Protein AF-A0A178LTL4-F1 (afdb_monomer_lite)

Foldseek 3Di:
DADLLNLLLVLLVLQAVDQQDALQRSLVVCQVVQDPNQWDDDPPDIDGDDSVRSSVSLVVCCLLLQWHFDPVRPRTIHGHPLVVQLNPDLLSVLVSLLVSLQVSCVQQVHHVVLLVVQLVVDDPPDAQELVSSVVVVVVDPSHNDDSVVSLVSVVSCVVSVNDDPSHPYDDDD

Sequence (173 aa):
MADTYDRIRFAVGRLAEETSWNTTELAEAIQSEKPVEFRFRRGQTDQYMSIPSIRRILRLAVSLDLAEVDANQRNAIKVTDRGKRSLRNDTQCALQVRACVTTFLDDNGIKLDRVKAIVSELRFPKVPDAATIFEELSKDPRVKLNENSFRTMMYLLARAGGADRSIKVLYRI

Structure (mmCIF, N/CA/C/O backbone):
data_AF-A0A178LTL4-F1
#
_entry.id   AF-A0A178LTL4-F1
#
loop_
_atom_site.group_PDB
_atom_site.id
_atom_site.type_symbol
_atom_site.label_atom_id
_atom_site.label_alt_id
_atom_site.label_comp_id
_atom_site.label_asym_id
_atom_site.label_entity_id
_atom_site.label_seq_id
_atom_site.pdbx_PDB_ins_code
_atom_site.Cartn_x
_atom_site.Cartn_y
_atom_site.Cartn_z
_atom_site.occupancy
_atom_site.B_iso_or_equiv
_atom_site.auth_seq_id
_atom_site.auth_comp_id
_atom_site.auth_asym_id
_atom_site.auth_atom_id
_atom_site.pdbx_PDB_model_num
ATOM 1 N N . MET A 1 1 ? -12.028 -4.714 -13.824 1.00 66.88 1 MET A N 1
ATOM 2 C CA . MET A 1 1 ? -11.122 -3.548 -13.926 1.00 66.88 1 MET A CA 1
ATOM 3 C C . MET A 1 1 ? -10.126 -3.703 -12.800 1.00 66.88 1 MET A C 1
ATOM 5 O O . MET A 1 1 ? -10.574 -4.048 -11.714 1.00 66.88 1 MET A O 1
ATOM 9 N N . ALA A 1 2 ? -8.832 -3.553 -13.071 1.00 81.94 2 ALA A N 1
ATOM 10 C CA . ALA A 1 2 ? -7.815 -3.749 -12.046 1.00 81.94 2 ALA A CA 1
ATOM 11 C C . ALA A 1 2 ? -7.984 -2.739 -10.913 1.00 81.94 2 ALA A C 1
ATOM 13 O O . ALA A 1 2 ? -8.401 -1.593 -11.136 1.00 81.94 2 ALA A O 1
ATOM 14 N N . ASP A 1 3 ? -7.671 -3.175 -9.707 1.00 87.50 3 ASP A N 1
ATOM 15 C CA . ASP A 1 3 ? -7.787 -2.356 -8.520 1.00 87.50 3 ASP A CA 1
ATOM 16 C C . ASP A 1 3 ? -6.433 -1.916 -7.937 1.00 87.50 3 ASP A C 1
ATOM 18 O O . ASP A 1 3 ? -5.378 -2.101 -8.537 1.00 87.50 3 ASP A O 1
ATOM 22 N N . THR A 1 4 ? -6.450 -1.233 -6.788 1.00 87.06 4 THR A N 1
ATOM 23 C CA . THR A 1 4 ? -5.223 -0.785 -6.110 1.00 87.06 4 THR A CA 1
ATOM 24 C C . THR A 1 4 ? -4.324 -1.955 -5.710 1.00 87.06 4 THR A C 1
ATOM 26 O O . THR A 1 4 ? -3.108 -1.811 -5.773 1.00 87.06 4 THR A O 1
ATOM 29 N N . TYR A 1 5 ? -4.891 -3.102 -5.332 1.00 87.94 5 TYR A N 1
ATOM 30 C CA . TYR A 1 5 ? -4.126 -4.299 -4.989 1.00 87.94 5 TYR A CA 1
ATOM 31 C C . TYR A 1 5 ? -3.418 -4.860 -6.231 1.00 87.94 5 TYR A C 1
ATOM 33 O O . TYR A 1 5 ? -2.206 -5.075 -6.197 1.00 87.94 5 TYR A O 1
ATOM 41 N N . ASP A 1 6 ? -4.136 -4.980 -7.351 1.00 90.19 6 ASP A N 1
ATOM 42 C CA . ASP A 1 6 ? -3.571 -5.438 -8.628 1.00 90.19 6 ASP A CA 1
ATOM 43 C C . ASP A 1 6 ? -2.459 -4.499 -9.124 1.00 90.19 6 ASP A C 1
ATOM 45 O O . ASP A 1 6 ? -1.393 -4.941 -9.551 1.00 90.19 6 ASP A O 1
ATOM 49 N N . ARG A 1 7 ? -2.667 -3.181 -9.002 1.00 93.56 7 ARG A N 1
ATOM 50 C CA . ARG A 1 7 ? -1.678 -2.159 -9.386 1.00 93.56 7 ARG A CA 1
ATOM 51 C C . ARG A 1 7 ? -0.420 -2.199 -8.533 1.00 93.56 7 ARG A C 1
ATOM 53 O O . ARG A 1 7 ? 0.668 -2.027 -9.074 1.00 93.56 7 ARG A O 1
ATOM 60 N N . ILE A 1 8 ? -0.549 -2.407 -7.218 1.00 92.81 8 ILE A N 1
ATOM 61 C CA . ILE A 1 8 ? 0.610 -2.583 -6.330 1.00 92.81 8 ILE A CA 1
ATOM 62 C C . ILE A 1 8 ? 1.384 -3.823 -6.759 1.00 92.81 8 ILE A C 1
ATOM 64 O O . ILE A 1 8 ? 2.596 -3.745 -6.932 1.00 92.81 8 ILE A O 1
ATOM 68 N N . ARG A 1 9 ? 0.694 -4.948 -6.974 1.00 92.06 9 ARG A N 1
ATOM 69 C CA . ARG A 1 9 ? 1.331 -6.194 -7.402 1.00 92.06 9 ARG A CA 1
ATOM 70 C C . ARG A 1 9 ? 2.087 -6.019 -8.718 1.00 92.06 9 ARG A C 1
ATOM 72 O O . ARG A 1 9 ? 3.243 -6.422 -8.793 1.00 92.06 9 ARG A O 1
ATOM 79 N N . PHE A 1 10 ? 1.467 -5.389 -9.717 1.00 93.94 10 PHE A N 1
ATOM 80 C CA . PHE A 1 10 ? 2.121 -5.095 -10.992 1.00 93.94 10 PHE A CA 1
ATOM 81 C C . PHE A 1 10 ? 3.351 -4.205 -10.799 1.00 93.94 10 PHE A C 1
ATOM 83 O O . PHE A 1 10 ? 4.430 -4.532 -11.281 1.00 93.94 10 PHE A O 1
ATOM 90 N N . ALA A 1 11 ? 3.215 -3.103 -10.056 1.00 93.12 11 ALA A N 1
ATOM 91 C CA . ALA A 1 11 ? 4.308 -2.162 -9.842 1.00 93.12 11 ALA A CA 1
ATOM 92 C C . ALA A 1 11 ? 5.496 -2.800 -9.102 1.00 93.12 11 ALA A C 1
ATOM 94 O O . ALA A 1 11 ? 6.643 -2.567 -9.471 1.00 93.12 11 ALA A O 1
ATOM 95 N N . VAL A 1 12 ? 5.227 -3.634 -8.093 1.00 93.31 12 VAL A N 1
ATOM 96 C CA . VAL A 1 12 ? 6.253 -4.409 -7.377 1.00 93.31 12 VAL A CA 1
ATOM 97 C C . VAL A 1 12 ? 6.884 -5.464 -8.291 1.00 93.31 12 VAL A C 1
ATOM 99 O O . VAL A 1 12 ? 8.084 -5.695 -8.200 1.00 93.31 12 VAL A O 1
ATOM 102 N N . GLY A 1 13 ? 6.105 -6.074 -9.189 1.00 93.25 13 GLY A N 1
ATOM 103 C CA 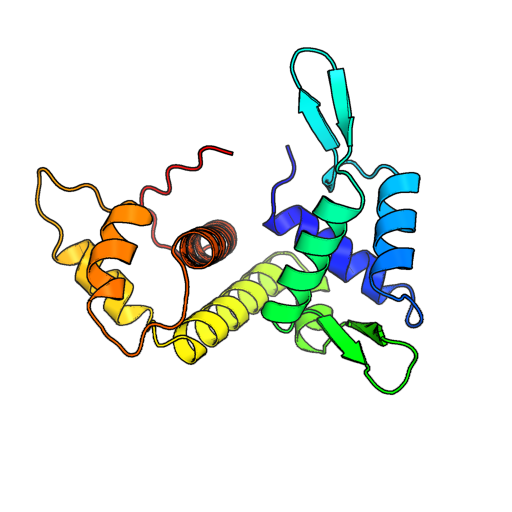. GLY A 1 13 ? 6.603 -7.003 -10.206 1.00 93.25 13 GLY A CA 1
ATOM 104 C C . GLY A 1 13 ? 7.579 -6.331 -11.166 1.00 93.25 13 GLY A C 1
ATOM 105 O O . GLY A 1 13 ? 8.713 -6.780 -11.288 1.00 93.25 13 GLY A O 1
ATOM 106 N N . ARG A 1 14 ? 7.185 -5.193 -11.750 1.00 91.56 14 ARG A N 1
ATOM 107 C CA . ARG A 1 14 ? 8.044 -4.407 -12.650 1.00 91.56 14 ARG A CA 1
ATOM 108 C C . ARG A 1 14 ? 9.325 -3.943 -11.955 1.00 91.56 14 ARG A C 1
ATOM 110 O O . ARG A 1 14 ? 10.404 -3.983 -12.531 1.00 91.56 14 ARG A O 1
ATOM 117 N N . LEU A 1 15 ? 9.214 -3.562 -10.684 1.00 91.06 15 LEU A N 1
ATOM 118 C CA . LEU A 1 15 ? 10.354 -3.193 -9.850 1.00 91.06 15 LEU A CA 1
ATOM 119 C C . LEU A 1 15 ? 11.300 -4.375 -9.554 1.00 91.06 15 LEU A C 1
ATOM 121 O O . LEU A 1 15 ? 12.469 -4.160 -9.260 1.00 91.06 15 LEU A O 1
ATOM 125 N N . ALA A 1 16 ? 10.818 -5.620 -9.586 1.00 90.00 16 ALA A N 1
ATOM 126 C CA . ALA A 1 16 ? 11.651 -6.801 -9.350 1.00 90.00 16 ALA A CA 1
ATOM 127 C C . ALA A 1 16 ? 12.486 -7.200 -10.574 1.00 90.00 16 ALA A C 1
ATOM 129 O O . ALA A 1 16 ? 13.489 -7.894 -10.415 1.00 90.00 16 ALA A O 1
ATOM 130 N N . GLU A 1 17 ? 12.066 -6.792 -11.772 1.00 87.31 17 GLU A N 1
ATOM 131 C CA . GLU A 1 17 ? 12.742 -7.110 -13.034 1.00 87.31 17 GLU A CA 1
ATOM 132 C C . GLU A 1 17 ? 14.023 -6.288 -13.227 1.00 87.31 17 GLU A C 1
ATOM 134 O O . GLU A 1 17 ? 14.976 -6.767 -13.838 1.00 87.31 17 GLU A O 1
ATOM 139 N N . GLU A 1 18 ? 14.077 -5.079 -12.665 1.00 76.75 18 GLU A N 1
ATOM 140 C CA . GLU A 1 18 ? 15.186 -4.138 -12.827 1.00 76.75 18 GLU A CA 1
ATOM 141 C C . GLU A 1 18 ? 15.470 -3.394 -11.514 1.00 76.75 18 GLU A C 1
ATOM 143 O O . GLU A 1 18 ? 14.568 -2.881 -10.855 1.00 76.75 18 GLU A O 1
ATOM 148 N N . THR A 1 19 ? 16.742 -3.313 -11.121 1.00 68.25 19 THR A N 1
ATOM 149 C CA . THR A 1 19 ? 17.156 -2.846 -9.785 1.00 68.25 19 THR A CA 1
ATOM 150 C C . THR A 1 19 ? 17.502 -1.360 -9.695 1.00 68.25 19 THR A C 1
ATOM 152 O O . THR A 1 19 ? 17.779 -0.880 -8.598 1.00 68.25 19 THR A O 1
ATOM 155 N N . SER A 1 20 ? 17.513 -0.626 -10.811 1.00 75.88 20 SER A N 1
ATOM 156 C CA . SER A 1 20 ? 18.056 0.741 -10.876 1.00 75.88 20 SER A CA 1
ATOM 157 C C . SER A 1 20 ? 17.018 1.843 -11.073 1.00 75.88 20 SER A C 1
ATOM 159 O O . SER A 1 20 ? 17.391 2.982 -11.343 1.00 75.88 20 SER A O 1
ATOM 161 N N . TRP A 1 21 ? 15.730 1.536 -10.955 1.00 85.19 21 TRP A N 1
ATOM 162 C CA . TRP A 1 21 ? 14.684 2.539 -11.118 1.00 85.19 21 TRP A CA 1
ATOM 163 C C . TRP A 1 21 ? 14.713 3.572 -9.999 1.00 85.19 21 TRP A C 1
ATOM 165 O O . TRP A 1 21 ? 14.762 3.200 -8.831 1.00 85.19 21 TRP A O 1
ATOM 175 N N . ASN A 1 22 ? 14.523 4.854 -10.311 1.00 88.94 22 ASN A N 1
ATOM 176 C CA . ASN A 1 22 ? 13.921 5.773 -9.342 1.00 88.94 22 ASN A CA 1
ATOM 177 C C . ASN A 1 22 ? 12.385 5.818 -9.494 1.00 88.94 22 ASN A C 1
ATOM 179 O O . ASN A 1 22 ? 11.808 5.353 -10.478 1.00 88.94 22 ASN A O 1
ATOM 183 N N . THR A 1 23 ? 11.683 6.384 -8.505 1.00 88.12 23 THR A N 1
ATOM 184 C CA . THR A 1 23 ? 10.203 6.399 -8.495 1.00 88.12 23 THR A CA 1
ATOM 185 C C . THR A 1 23 ? 9.587 7.151 -9.683 1.00 88.12 23 THR A C 1
ATOM 187 O O . THR A 1 23 ? 8.451 6.867 -10.061 1.00 88.12 23 THR A O 1
ATOM 190 N N . THR A 1 24 ? 10.275 8.156 -10.225 1.00 90.50 24 THR A N 1
ATOM 191 C CA . THR A 1 24 ? 9.780 8.941 -11.364 1.00 90.50 24 THR A CA 1
ATOM 192 C C . THR A 1 24 ? 9.959 8.160 -12.659 1.00 90.50 24 THR A C 1
ATOM 194 O O . THR A 1 24 ? 8.980 7.980 -13.375 1.00 90.50 24 THR A O 1
ATOM 197 N N . GLU A 1 25 ? 11.156 7.622 -12.893 1.00 91.50 25 GLU A N 1
ATOM 198 C CA . GLU A 1 25 ? 11.480 6.814 -14.074 1.00 91.50 25 GLU A CA 1
ATOM 199 C C . GLU A 1 25 ? 10.565 5.590 -14.182 1.00 91.50 25 GLU A C 1
ATOM 201 O O . GLU A 1 25 ? 9.969 5.359 -15.229 1.00 91.50 25 GLU A O 1
ATOM 206 N N . LEU A 1 26 ? 10.353 4.857 -13.081 1.00 92.19 26 LEU A N 1
ATOM 207 C CA . LEU A 1 26 ? 9.444 3.708 -13.090 1.00 92.19 26 LEU A CA 1
ATOM 208 C C . LEU A 1 26 ? 8.000 4.123 -13.390 1.00 92.19 26 LEU A C 1
ATOM 210 O O . LEU A 1 26 ? 7.273 3.421 -14.088 1.00 92.19 26 LEU A O 1
ATOM 214 N N . ALA A 1 27 ? 7.558 5.269 -12.868 1.00 94.00 27 ALA A N 1
ATOM 215 C CA . ALA A 1 27 ? 6.210 5.752 -13.137 1.00 94.00 27 ALA A CA 1
ATOM 216 C C . ALA A 1 27 ? 6.026 6.182 -14.601 1.00 94.00 27 ALA A C 1
ATOM 218 O O . ALA A 1 27 ? 4.957 5.949 -15.165 1.00 94.00 27 ALA A O 1
ATOM 219 N N . GLU A 1 28 ? 7.048 6.783 -15.211 1.00 94.56 28 GLU A N 1
ATOM 220 C CA . GLU A 1 28 ? 7.083 7.133 -16.635 1.00 94.56 28 GLU A CA 1
ATOM 221 C C . GLU A 1 28 ? 7.110 5.889 -17.528 1.00 94.56 28 GLU A C 1
ATOM 223 O O . GLU A 1 28 ? 6.354 5.822 -18.502 1.00 94.56 28 GLU A O 1
ATOM 228 N N . ALA A 1 29 ? 7.902 4.877 -17.162 1.00 93.69 29 ALA A N 1
ATOM 229 C CA . ALA A 1 29 ? 7.959 3.596 -17.860 1.00 93.69 29 ALA A CA 1
ATOM 230 C C . ALA A 1 29 ? 6.594 2.891 -17.845 1.00 93.69 29 ALA A C 1
ATOM 232 O O . ALA A 1 29 ? 6.031 2.614 -18.905 1.00 93.69 29 ALA A O 1
ATOM 233 N N . ILE A 1 30 ? 5.989 2.723 -16.661 1.00 94.25 30 ILE A N 1
ATOM 234 C CA . ILE A 1 30 ? 4.645 2.137 -16.513 1.00 94.25 30 ILE A CA 1
ATOM 235 C C . ILE A 1 30 ? 3.612 2.933 -17.322 1.00 94.25 30 ILE A C 1
ATOM 237 O O . ILE A 1 30 ? 2.751 2.349 -17.980 1.00 94.25 30 ILE A O 1
ATOM 241 N N . GLN A 1 31 ? 3.666 4.269 -17.294 1.00 94.75 31 GLN A N 1
ATOM 242 C CA . GLN A 1 31 ? 2.714 5.080 -18.053 1.00 94.75 31 GLN A CA 1
ATOM 243 C C . GLN A 1 31 ? 2.872 4.890 -19.568 1.00 94.75 31 GLN A C 1
ATOM 245 O O . GLN A 1 31 ? 1.869 4.848 -20.284 1.00 94.75 31 GLN A O 1
ATOM 250 N N . SER A 1 32 ? 4.111 4.785 -20.048 1.00 94.06 32 SER A N 1
ATOM 251 C CA . SER A 1 32 ? 4.434 4.635 -21.469 1.00 94.06 32 SER A CA 1
ATOM 252 C C . SER A 1 32 ? 4.019 3.265 -22.006 1.00 94.06 32 SER A C 1
ATOM 254 O O . SER A 1 32 ? 3.454 3.182 -23.095 1.00 94.06 32 SER A O 1
ATOM 256 N N . GLU A 1 33 ? 4.215 2.210 -21.211 1.00 93.81 33 GLU A N 1
ATOM 257 C CA . GLU A 1 33 ? 3.812 0.833 -21.532 1.00 93.81 33 GLU A CA 1
ATOM 258 C C . GLU A 1 33 ? 2.290 0.646 -21.571 1.00 93.81 33 GLU A C 1
ATOM 260 O O . GLU A 1 33 ? 1.792 -0.251 -22.251 1.00 93.81 33 GLU A O 1
ATOM 265 N N . LYS A 1 34 ? 1.535 1.503 -20.869 1.00 92.56 34 LYS A N 1
ATOM 266 C CA . LYS A 1 34 ? 0.064 1.454 -20.805 1.00 92.56 34 LYS A CA 1
ATOM 267 C C . LYS A 1 34 ? -0.487 0.057 -20.439 1.00 92.56 34 LYS A C 1
ATOM 269 O O . LYS A 1 34 ? -1.376 -0.457 -21.131 1.00 92.56 34 LYS A O 1
ATOM 274 N N . PRO A 1 35 ? -0.029 -0.552 -19.330 1.00 93.81 35 PRO A N 1
ATOM 275 C CA . PRO A 1 35 ? -0.514 -1.853 -18.886 1.00 93.81 35 PRO A CA 1
ATOM 276 C C . PRO A 1 35 ? -1.991 -1.801 -18.476 1.00 93.81 35 PRO A C 1
ATOM 278 O O . PRO A 1 35 ? -2.518 -0.764 -18.047 1.00 93.81 35 PRO A O 1
ATOM 281 N N . VAL A 1 36 ? -2.681 -2.938 -18.598 1.00 93.25 36 VAL A N 1
ATOM 282 C CA . VAL A 1 36 ? -4.130 -3.041 -18.355 1.00 93.25 36 VAL A CA 1
ATOM 283 C C . VAL A 1 36 ? -4.504 -2.710 -16.906 1.00 93.25 36 VAL A C 1
ATOM 285 O O . VAL A 1 36 ? -5.605 -2.221 -16.645 1.00 93.25 36 VAL A O 1
ATOM 288 N N . GLU A 1 37 ? -3.575 -2.905 -15.974 1.00 93.88 37 GLU A N 1
ATOM 289 C CA . GLU A 1 37 ? -3.718 -2.652 -14.544 1.00 93.88 37 GLU A CA 1
ATOM 290 C C . GLU A 1 37 ? -3.889 -1.160 -14.232 1.00 93.88 37 GLU A C 1
ATOM 292 O O . GLU A 1 37 ? -4.613 -0.760 -13.314 1.00 93.88 37 GLU A O 1
ATOM 297 N N . PHE A 1 38 ? -3.267 -0.309 -15.045 1.00 93.94 38 PHE A N 1
ATOM 298 C CA . PHE A 1 38 ? -3.298 1.146 -14.903 1.00 93.94 38 PHE A CA 1
ATOM 299 C C . PHE A 1 38 ? -4.329 1.805 -15.822 1.00 93.94 38 PHE A C 1
ATOM 301 O O . PHE A 1 38 ? -4.424 3.034 -15.876 1.00 93.94 38 PHE A O 1
ATOM 308 N N . ARG A 1 39 ? -5.141 0.994 -16.506 1.00 93.44 39 ARG A N 1
ATOM 309 C CA . ARG A 1 39 ? -6.265 1.445 -17.321 1.00 93.44 39 ARG A CA 1
ATOM 310 C C . ARG A 1 39 ? -7.513 1.653 -16.462 1.00 93.44 39 ARG A C 1
ATOM 312 O O . ARG A 1 39 ? -7.857 0.824 -15.619 1.00 93.44 39 ARG A O 1
ATOM 319 N N . PHE A 1 40 ? -8.233 2.737 -16.718 1.00 89.12 40 PHE A N 1
ATOM 320 C CA . PHE A 1 40 ? -9.551 3.016 -16.154 1.00 89.12 40 PHE A CA 1
ATOM 321 C C . PHE A 1 40 ? -10.485 3.545 -17.243 1.00 89.12 40 PHE A C 1
ATOM 323 O O . PHE A 1 40 ? -10.044 4.102 -18.247 1.00 89.12 40 PHE A O 1
ATOM 330 N N . ARG A 1 41 ? -11.794 3.365 -17.062 1.00 86.25 41 ARG A N 1
ATOM 331 C CA . ARG A 1 41 ? -12.792 3.829 -18.031 1.00 86.25 41 ARG A CA 1
ATOM 332 C C . ARG A 1 41 ? -13.408 5.139 -17.554 1.00 86.25 41 ARG A C 1
ATOM 334 O O . ARG A 1 41 ? -13.899 5.212 -16.430 1.00 86.25 41 ARG A O 1
ATOM 341 N N . ARG A 1 42 ? -13.420 6.154 -18.419 1.00 82.44 42 ARG A N 1
ATOM 342 C CA . ARG A 1 42 ? -14.133 7.418 -18.194 1.00 82.44 42 ARG A CA 1
ATOM 343 C C . ARG A 1 42 ? -15.121 7.619 -19.339 1.00 82.44 42 ARG A C 1
ATOM 345 O O . ARG A 1 42 ? -14.725 7.919 -20.464 1.00 82.44 42 ARG A O 1
ATOM 352 N N . GLY A 1 43 ? -16.405 7.395 -19.061 1.00 84.38 43 GLY A N 1
ATOM 353 C CA . GLY A 1 43 ? -17.443 7.341 -20.093 1.00 84.38 43 GLY A CA 1
ATOM 354 C C . GLY A 1 43 ? -17.239 6.150 -21.036 1.00 84.38 43 GLY A C 1
ATOM 355 O O . GLY A 1 43 ? -17.144 5.013 -20.581 1.00 84.38 43 GLY A O 1
ATOM 356 N N . GLN A 1 44 ? -17.154 6.419 -22.341 1.00 80.50 44 GLN A N 1
ATOM 357 C CA . GLN A 1 44 ? -16.923 5.413 -23.392 1.00 80.50 44 GLN A CA 1
ATOM 358 C C . GLN A 1 44 ? -15.433 5.221 -23.736 1.00 80.50 44 GLN A C 1
ATOM 360 O O . GLN A 1 44 ? -15.095 4.343 -24.522 1.00 80.50 44 GLN A O 1
ATOM 365 N N . THR A 1 45 ? -14.533 6.030 -23.164 1.00 85.50 45 THR A N 1
ATOM 366 C CA . THR A 1 45 ? -13.100 6.006 -23.502 1.00 85.50 45 THR A CA 1
ATOM 367 C C . THR A 1 45 ? -12.262 5.341 -22.419 1.00 85.50 45 THR A C 1
ATOM 369 O O . THR A 1 45 ? -12.438 5.617 -21.225 1.00 85.50 45 THR A O 1
ATOM 372 N N . ASP A 1 46 ? -11.319 4.507 -22.850 1.00 88.75 46 ASP A N 1
ATOM 373 C CA . ASP A 1 46 ? -10.274 3.965 -21.990 1.00 88.75 46 ASP A CA 1
ATOM 374 C C . ASP A 1 46 ? -9.179 5.028 -21.791 1.00 88.75 46 ASP A C 1
ATOM 376 O O . ASP A 1 46 ? -8.671 5.617 -22.746 1.00 88.75 46 ASP A O 1
ATOM 380 N N . GLN A 1 47 ? -8.832 5.287 -20.533 1.00 91.69 47 GLN A N 1
ATOM 381 C CA . GLN A 1 47 ? -7.776 6.209 -20.120 1.00 91.69 47 GLN A CA 1
ATOM 382 C C . GLN A 1 47 ? -6.769 5.478 -19.231 1.00 91.69 47 GLN A C 1
ATOM 384 O O . GLN A 1 47 ? -7.063 4.427 -18.661 1.00 91.69 47 GLN A O 1
ATOM 389 N N . TYR A 1 48 ? -5.570 6.041 -19.108 1.00 94.00 48 TYR A N 1
ATOM 390 C CA . TYR A 1 48 ? -4.490 5.483 -18.298 1.00 94.00 48 TYR A CA 1
ATOM 391 C C . TYR A 1 48 ? -4.115 6.435 -17.176 1.00 94.00 48 TYR A C 1
ATOM 393 O O . TYR A 1 48 ? -4.222 7.656 -17.316 1.00 94.00 48 TYR A O 1
ATOM 401 N N . MET A 1 49 ? -3.705 5.871 -16.040 1.00 94.19 49 MET A N 1
ATOM 402 C CA . MET A 1 49 ? -3.305 6.652 -14.875 1.00 94.19 49 MET A CA 1
ATOM 403 C C . MET A 1 49 ? -2.187 7.637 -15.222 1.00 94.19 49 MET A C 1
ATOM 405 O O . MET A 1 49 ? -1.264 7.341 -15.977 1.00 94.19 49 MET A O 1
ATOM 409 N N . SER A 1 50 ? -2.269 8.829 -14.639 1.00 95.12 50 SER A N 1
ATOM 410 C CA . SER A 1 50 ? -1.217 9.833 -14.755 1.00 95.12 50 SER A CA 1
ATOM 411 C C . SER A 1 50 ? 0.020 9.431 -13.943 1.00 95.12 50 SER A C 1
ATOM 413 O O . SER A 1 50 ? -0.113 8.765 -12.912 1.00 95.12 50 SER A O 1
ATOM 415 N N . ILE A 1 51 ? 1.210 9.905 -14.337 1.00 95.25 51 ILE A N 1
ATOM 416 C CA . ILE A 1 51 ? 2.472 9.698 -13.592 1.00 95.25 51 ILE A CA 1
ATOM 417 C C . ILE A 1 51 ? 2.306 10.005 -12.095 1.00 95.25 51 ILE A C 1
ATOM 419 O O . ILE A 1 51 ? 2.673 9.160 -11.278 1.00 95.25 51 ILE A O 1
ATOM 423 N N . PRO A 1 52 ? 1.700 11.137 -11.668 1.00 95.38 52 PRO A N 1
ATOM 424 C CA . PRO A 1 52 ? 1.514 11.408 -10.242 1.00 95.38 52 PRO A CA 1
ATOM 425 C C . PRO A 1 52 ? 0.680 10.341 -9.526 1.00 95.38 52 PRO A C 1
ATOM 427 O O . PRO A 1 52 ? 0.929 10.052 -8.357 1.00 95.38 52 PRO A O 1
ATOM 430 N N . SER A 1 53 ? -0.293 9.741 -10.215 1.00 93.56 53 SER A N 1
ATOM 431 C CA . SER A 1 53 ? -1.142 8.686 -9.658 1.00 93.56 53 SER A CA 1
ATOM 432 C C . SER A 1 53 ? -0.380 7.366 -9.535 1.00 93.56 53 SER A C 1
ATOM 434 O O . SER A 1 53 ? -0.481 6.707 -8.505 1.00 93.56 53 SER A O 1
ATOM 436 N N . ILE A 1 54 ? 0.445 7.017 -10.526 1.00 95.19 54 ILE A N 1
ATOM 437 C CA . ILE A 1 54 ? 1.341 5.850 -10.467 1.00 95.19 54 ILE A CA 1
ATOM 438 C C . ILE A 1 54 ? 2.363 6.025 -9.337 1.00 95.19 54 ILE A C 1
ATOM 440 O O . ILE A 1 54 ? 2.550 5.129 -8.518 1.00 95.19 54 ILE A O 1
ATOM 444 N N . ARG A 1 55 ? 2.943 7.223 -9.191 1.00 94.50 55 ARG A N 1
ATOM 445 C CA . ARG A 1 55 ? 3.846 7.545 -8.074 1.00 94.50 55 ARG A CA 1
ATOM 446 C C . ARG A 1 55 ? 3.175 7.387 -6.710 1.00 94.50 55 ARG A C 1
ATOM 448 O O . ARG A 1 55 ? 3.843 6.989 -5.761 1.00 94.50 55 ARG A O 1
ATOM 455 N N . ARG A 1 56 ? 1.871 7.668 -6.580 1.00 93.25 56 ARG A N 1
ATOM 456 C CA . ARG A 1 56 ? 1.126 7.383 -5.337 1.00 93.25 56 ARG A CA 1
ATOM 457 C C . ARG A 1 56 ? 1.037 5.881 -5.059 1.00 93.25 56 ARG A C 1
ATOM 459 O O . ARG A 1 56 ? 1.200 5.501 -3.906 1.00 93.25 56 ARG A O 1
ATOM 466 N N . ILE A 1 57 ? 0.842 5.047 -6.083 1.00 94.44 57 ILE A N 1
ATOM 467 C CA . ILE A 1 57 ? 0.870 3.580 -5.943 1.00 94.44 57 ILE A CA 1
ATOM 468 C C . ILE A 1 57 ? 2.257 3.101 -5.497 1.00 94.44 57 ILE A C 1
ATOM 470 O O . ILE A 1 57 ? 2.353 2.313 -4.563 1.00 94.44 57 ILE A O 1
ATOM 474 N N . LEU A 1 58 ? 3.331 3.624 -6.094 1.00 94.19 58 LEU A N 1
ATOM 475 C CA . LEU A 1 58 ? 4.700 3.277 -5.696 1.00 94.19 58 LEU A CA 1
ATOM 476 C C . LEU A 1 58 ? 5.000 3.682 -4.249 1.00 94.19 58 LEU A C 1
ATOM 478 O O . LEU A 1 58 ? 5.526 2.884 -3.481 1.00 94.19 58 LEU A O 1
ATOM 482 N N . ARG A 1 59 ? 4.599 4.891 -3.834 1.00 92.94 59 ARG A N 1
ATOM 483 C CA . ARG A 1 59 ? 4.725 5.318 -2.429 1.00 92.94 59 ARG A CA 1
ATOM 484 C C . ARG A 1 59 ? 3.928 4.429 -1.485 1.00 92.94 59 ARG A C 1
ATOM 486 O O . ARG A 1 59 ? 4.412 4.137 -0.403 1.00 92.94 59 ARG A O 1
ATOM 493 N N . LEU A 1 60 ? 2.739 3.989 -1.892 1.00 93.06 60 LEU A N 1
ATOM 494 C CA . LEU A 1 60 ? 1.935 3.056 -1.109 1.00 93.06 60 LEU A CA 1
ATOM 495 C C . LEU A 1 60 ? 2.637 1.698 -0.961 1.00 93.06 60 LEU A C 1
ATOM 497 O O . LEU A 1 60 ? 2.650 1.152 0.136 1.00 93.06 60 LEU A O 1
ATOM 501 N N . ALA A 1 61 ? 3.272 1.185 -2.019 1.00 94.12 61 ALA A N 1
ATOM 502 C CA . ALA A 1 61 ? 4.095 -0.024 -1.936 1.00 94.12 61 ALA A CA 1
ATOM 503 C C . ALA A 1 61 ? 5.283 0.150 -0.972 1.00 94.12 61 ALA A C 1
ATOM 505 O O . ALA A 1 61 ? 5.594 -0.774 -0.223 1.00 94.12 61 ALA A O 1
ATOM 506 N N . VAL A 1 62 ? 5.892 1.343 -0.939 1.00 93.62 62 VAL A N 1
ATOM 507 C CA . VAL A 1 62 ? 6.945 1.685 0.031 1.00 93.62 62 VAL A CA 1
ATOM 508 C C . VAL A 1 62 ? 6.406 1.751 1.459 1.00 93.62 62 VAL A C 1
ATOM 510 O O . VAL A 1 62 ? 6.980 1.157 2.363 1.00 93.62 62 VAL A O 1
ATOM 513 N N . SER A 1 63 ? 5.266 2.410 1.681 1.00 91.44 63 SER A N 1
ATOM 514 C CA . SER A 1 63 ? 4.621 2.463 3.001 1.00 91.44 63 SER A CA 1
ATOM 515 C C . SER A 1 63 ? 4.220 1.083 3.529 1.00 91.44 63 SER A C 1
ATOM 517 O O . SER A 1 63 ? 4.142 0.895 4.735 1.00 91.44 63 SER A O 1
ATOM 519 N N . LEU A 1 64 ? 3.970 0.124 2.636 1.00 92.19 64 LEU A N 1
ATOM 520 C CA . LEU A 1 64 ? 3.657 -1.263 2.972 1.00 92.19 64 LEU A CA 1
ATOM 521 C C . LEU A 1 64 ? 4.896 -2.159 3.057 1.00 92.19 64 LEU A C 1
ATOM 523 O O . LEU A 1 64 ? 4.736 -3.375 3.104 1.00 92.19 64 LEU A O 1
ATOM 527 N N . ASP A 1 65 ? 6.113 -1.613 3.037 1.00 93.94 65 ASP A N 1
ATOM 528 C CA . ASP A 1 65 ? 7.351 -2.403 3.107 1.00 93.94 65 ASP A CA 1
ATOM 529 C C . ASP A 1 65 ? 7.433 -3.492 2.010 1.00 93.94 65 ASP A C 1
ATOM 531 O O . ASP A 1 65 ? 8.040 -4.547 2.180 1.00 93.94 65 ASP A O 1
ATOM 535 N N . LEU A 1 66 ? 6.773 -3.277 0.865 1.00 93.81 66 LEU A N 1
ATOM 536 C CA . LEU A 1 66 ? 6.895 -4.126 -0.332 1.00 93.81 66 LEU A CA 1
ATOM 537 C C . LEU A 1 66 ? 8.001 -3.610 -1.259 1.00 93.81 66 LEU A C 1
ATOM 539 O O . LEU A 1 66 ? 8.577 -4.364 -2.042 1.00 93.81 66 LEU A O 1
ATOM 543 N N . ALA A 1 67 ? 8.297 -2.321 -1.147 1.00 93.88 67 ALA A N 1
ATOM 544 C CA . ALA A 1 67 ? 9.416 -1.649 -1.772 1.00 93.88 67 ALA A CA 1
ATOM 545 C C . ALA A 1 67 ? 10.106 -0.755 -0.735 1.00 93.88 67 ALA A C 1
ATOM 547 O O . ALA A 1 67 ? 9.510 -0.382 0.270 1.00 93.88 67 ALA A O 1
ATOM 548 N N . GLU A 1 68 ? 11.351 -0.388 -0.987 1.00 92.81 68 GLU A N 1
ATOM 549 C CA . GLU A 1 68 ? 12.101 0.561 -0.172 1.00 92.81 68 GLU A CA 1
ATOM 550 C C . GLU A 1 68 ? 12.833 1.548 -1.079 1.00 92.81 68 GLU A C 1
ATOM 552 O O . GLU A 1 68 ? 13.159 1.234 -2.226 1.00 92.81 68 GLU A O 1
ATOM 557 N N . VAL A 1 69 ? 13.063 2.758 -0.572 1.00 90.06 69 VAL A N 1
ATOM 558 C CA . VAL A 1 69 ? 13.859 3.772 -1.269 1.00 90.06 69 VAL A CA 1
ATOM 559 C C . VAL A 1 69 ? 15.271 3.727 -0.708 1.00 90.06 69 VAL A C 1
ATOM 561 O O . VAL A 1 69 ? 15.478 3.941 0.485 1.00 90.06 69 VAL A O 1
ATOM 564 N N . ASP A 1 70 ? 16.242 3.466 -1.573 1.00 83.56 70 ASP A N 1
ATOM 565 C CA . ASP A 1 70 ? 17.654 3.575 -1.254 1.00 83.56 70 ASP A CA 1
ATOM 566 C C . ASP A 1 70 ? 18.089 5.042 -1.331 1.00 83.56 70 ASP A C 1
ATOM 568 O O . ASP A 1 70 ? 18.288 5.620 -2.407 1.00 83.56 70 ASP A O 1
ATOM 572 N N . ALA A 1 71 ? 18.237 5.657 -0.158 1.00 72.75 71 ALA A N 1
ATOM 573 C CA . ALA A 1 71 ? 18.691 7.036 -0.032 1.00 72.75 71 ALA A CA 1
ATOM 574 C C . ALA A 1 71 ? 20.125 7.244 -0.558 1.00 72.75 71 ALA A C 1
ATOM 576 O O . ALA A 1 71 ? 20.486 8.365 -0.914 1.00 72.75 71 ALA A O 1
ATOM 577 N N . ASN A 1 72 ? 20.934 6.183 -0.654 1.00 74.31 72 ASN A N 1
ATOM 578 C CA . ASN A 1 72 ? 22.333 6.271 -1.074 1.00 74.31 72 ASN A CA 1
ATOM 579 C C . ASN A 1 72 ? 22.506 6.194 -2.599 1.00 74.31 72 ASN A C 1
ATOM 581 O O . ASN A 1 72 ? 23.572 6.533 -3.112 1.00 74.31 72 ASN A O 1
ATOM 585 N N . GLN A 1 73 ? 21.474 5.780 -3.342 1.00 69.44 73 GLN A N 1
ATOM 586 C CA . GLN A 1 73 ? 21.540 5.579 -4.792 1.00 69.44 73 GLN A CA 1
ATOM 587 C C . GLN A 1 73 ? 20.513 6.432 -5.539 1.00 69.44 73 GLN A C 1
ATOM 589 O O . GLN A 1 73 ? 19.604 5.909 -6.166 1.00 69.44 73 GLN A O 1
ATOM 594 N N . ARG A 1 74 ? 20.638 7.767 -5.497 1.00 73.06 74 ARG A N 1
ATOM 595 C CA . ARG A 1 74 ? 19.753 8.699 -6.243 1.00 73.06 74 ARG A CA 1
ATOM 596 C C . ARG A 1 74 ? 18.246 8.472 -6.002 1.00 73.06 74 ARG A C 1
ATOM 598 O O . ARG A 1 74 ? 17.442 8.694 -6.905 1.00 73.06 74 ARG A O 1
ATOM 605 N N . ASN A 1 75 ? 17.848 8.059 -4.798 1.00 77.56 75 ASN A N 1
ATOM 606 C CA . ASN A 1 75 ? 16.471 7.640 -4.502 1.00 77.56 75 ASN A CA 1
ATOM 607 C C . ASN A 1 75 ? 15.986 6.488 -5.401 1.00 77.56 75 ASN A C 1
ATOM 609 O O . ASN A 1 75 ? 14.817 6.464 -5.810 1.00 77.56 75 ASN A O 1
ATOM 613 N N . ALA A 1 76 ? 16.881 5.551 -5.719 1.00 86.81 76 ALA A N 1
ATOM 614 C CA . ALA A 1 76 ? 16.513 4.297 -6.346 1.00 86.81 76 ALA A CA 1
ATOM 615 C C . ALA A 1 76 ? 15.481 3.595 -5.465 1.00 86.81 76 ALA A C 1
ATOM 617 O O . ALA A 1 76 ? 15.564 3.603 -4.238 1.00 86.81 76 ALA A O 1
ATOM 618 N N . ILE A 1 77 ? 14.476 3.020 -6.095 1.00 90.06 77 ILE A N 1
ATOM 619 C CA . ILE A 1 77 ? 13.489 2.182 -5.448 1.00 90.06 77 ILE A CA 1
ATOM 620 C C . ILE A 1 77 ? 13.884 0.730 -5.720 1.00 90.06 77 ILE A C 1
ATOM 622 O O . ILE A 1 77 ? 14.320 0.392 -6.817 1.00 90.06 77 ILE A O 1
ATOM 626 N N . LYS A 1 78 ? 13.759 -0.133 -4.714 1.00 91.38 78 LYS A N 1
ATOM 627 C CA . LYS A 1 78 ? 14.044 -1.568 -4.833 1.00 91.38 78 LYS A CA 1
ATOM 628 C C . LYS A 1 78 ? 12.991 -2.390 -4.107 1.00 91.38 78 LYS A C 1
ATOM 630 O O . LYS A 1 78 ? 12.342 -1.915 -3.177 1.00 91.38 78 LYS A O 1
ATOM 635 N N . VAL A 1 79 ? 12.801 -3.629 -4.551 1.00 93.12 79 VAL A N 1
ATOM 636 C CA . VAL A 1 79 ? 11.864 -4.564 -3.916 1.00 93.12 79 VAL A CA 1
ATOM 637 C C . VAL A 1 79 ? 12.473 -5.120 -2.631 1.00 93.12 79 VAL A C 1
ATOM 639 O O . VAL A 1 79 ? 13.591 -5.642 -2.646 1.00 93.12 79 VAL A O 1
ATOM 642 N N . THR A 1 80 ? 11.715 -5.076 -1.537 1.00 93.69 80 THR A N 1
ATOM 643 C CA . THR A 1 80 ? 12.108 -5.693 -0.260 1.00 93.69 80 THR A CA 1
ATOM 644 C C . THR A 1 80 ? 11.974 -7.216 -0.324 1.00 93.69 80 THR A C 1
ATOM 646 O O . THR A 1 80 ? 11.363 -7.783 -1.233 1.00 93.69 80 THR A O 1
ATOM 649 N N . ASP A 1 81 ? 12.458 -7.935 0.686 1.00 92.12 81 ASP A N 1
ATOM 650 C CA . ASP A 1 81 ? 12.240 -9.385 0.745 1.00 92.12 81 ASP A CA 1
ATOM 651 C C . ASP A 1 81 ? 10.756 -9.764 0.888 1.00 92.12 81 ASP A C 1
ATOM 653 O O . ASP A 1 81 ? 10.331 -10.811 0.386 1.00 92.12 81 ASP A O 1
ATOM 657 N N . ARG A 1 82 ? 9.939 -8.911 1.526 1.00 92.06 82 ARG A N 1
ATOM 658 C CA . ARG A 1 82 ? 8.475 -9.082 1.567 1.00 92.06 82 ARG A CA 1
ATOM 659 C C . ARG A 1 82 ? 7.868 -8.895 0.182 1.00 92.06 82 ARG A C 1
ATOM 661 O O . ARG A 1 82 ? 7.076 -9.738 -0.242 1.00 92.06 82 ARG A O 1
ATOM 668 N N . GLY A 1 83 ? 8.301 -7.867 -0.548 1.00 92.88 83 GLY A N 1
ATOM 669 C CA . GLY A 1 83 ? 7.917 -7.649 -1.939 1.00 92.88 83 GLY A CA 1
ATOM 670 C C . GLY A 1 83 ? 8.243 -8.856 -2.819 1.00 92.88 83 GLY A C 1
ATOM 671 O O . GLY A 1 83 ? 7.349 -9.394 -3.467 1.00 92.88 83 GLY A O 1
ATOM 672 N N . LYS A 1 84 ? 9.467 -9.393 -2.744 1.00 93.31 84 LYS A N 1
ATOM 673 C CA . LYS A 1 84 ? 9.871 -10.590 -3.506 1.00 93.31 84 LYS A CA 1
ATOM 674 C C . LYS A 1 84 ? 9.019 -11.815 -3.166 1.00 93.31 84 LYS A C 1
ATOM 676 O O . LYS A 1 84 ? 8.598 -12.547 -4.059 1.00 93.31 84 LYS A O 1
ATOM 681 N N . ARG A 1 85 ? 8.726 -12.050 -1.879 1.00 92.56 85 ARG A N 1
ATOM 682 C CA . ARG A 1 85 ? 7.828 -13.143 -1.458 1.00 92.56 85 ARG A CA 1
ATOM 683 C C . ARG A 1 85 ? 6.416 -12.968 -2.009 1.00 92.56 85 ARG A C 1
ATOM 685 O O . ARG A 1 85 ? 5.808 -13.963 -2.399 1.00 92.56 85 ARG A O 1
ATOM 692 N N . SER A 1 86 ? 5.921 -11.731 -2.078 1.00 92.12 86 SER A N 1
ATOM 693 C CA . SER A 1 86 ? 4.580 -11.425 -2.586 1.00 92.12 86 SER A CA 1
ATOM 694 C C . SER A 1 86 ? 4.400 -11.783 -4.068 1.00 92.12 86 SER A C 1
ATOM 696 O O . SER A 1 86 ? 3.286 -12.077 -4.486 1.00 92.12 86 SER A O 1
ATOM 698 N N . LEU A 1 87 ? 5.486 -11.841 -4.847 1.00 92.25 87 LEU A N 1
ATOM 699 C CA . LEU A 1 87 ? 5.450 -12.140 -6.282 1.00 92.25 87 LEU A CA 1
ATOM 700 C C . LEU A 1 87 ? 5.379 -13.639 -6.613 1.00 92.25 87 LEU A C 1
ATOM 702 O O . LEU A 1 87 ? 5.148 -13.993 -7.765 1.00 92.25 87 LEU A O 1
ATOM 706 N N . ARG A 1 88 ? 5.548 -14.536 -5.630 1.00 90.62 88 ARG A N 1
ATOM 707 C CA . ARG A 1 88 ? 5.619 -15.990 -5.879 1.00 90.62 88 ARG A CA 1
ATOM 708 C C . ARG A 1 88 ? 4.313 -16.587 -6.400 1.00 90.62 88 ARG A C 1
ATOM 710 O O . ARG A 1 88 ? 4.340 -17.455 -7.264 1.00 90.62 88 ARG A O 1
ATOM 717 N N . ASN A 1 89 ? 3.189 -16.193 -5.809 1.00 88.00 89 ASN A N 1
ATOM 718 C CA . ASN A 1 89 ? 1.835 -16.574 -6.209 1.00 88.00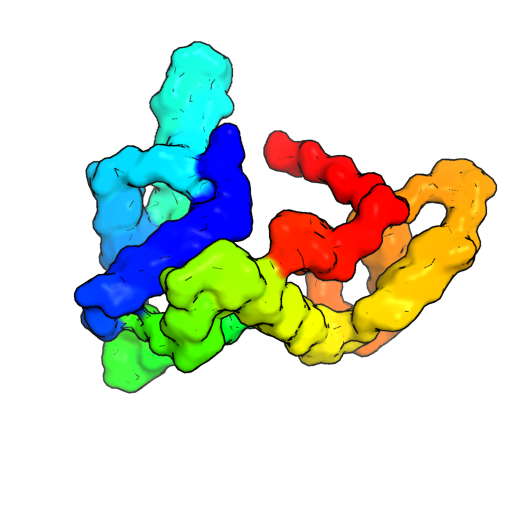 89 ASN A CA 1
ATOM 719 C C . ASN A 1 89 ? 0.812 -15.714 -5.452 1.00 88.00 89 ASN A C 1
ATOM 721 O O . ASN A 1 89 ? 1.154 -15.014 -4.498 1.00 88.00 89 ASN A O 1
ATOM 725 N N . ASP A 1 90 ? -0.453 -15.810 -5.851 1.00 85.88 90 ASP A N 1
ATOM 726 C CA . ASP A 1 90 ? -1.559 -15.022 -5.299 1.00 85.88 90 ASP A CA 1
ATOM 727 C C . ASP A 1 90 ? -1.724 -15.214 -3.785 1.00 85.88 90 ASP A C 1
ATOM 729 O O . ASP A 1 90 ? -1.898 -14.246 -3.045 1.00 85.88 90 ASP A O 1
ATOM 733 N N . THR A 1 91 ? -1.594 -16.451 -3.299 1.00 87.62 91 THR A N 1
ATOM 734 C CA . THR A 1 91 ? -1.700 -16.774 -1.869 1.00 87.62 91 THR A CA 1
ATOM 735 C C . THR A 1 91 ? -0.603 -16.088 -1.056 1.00 87.62 91 THR A C 1
ATOM 737 O O . THR A 1 91 ? -0.870 -15.529 0.011 1.00 87.62 91 THR A O 1
ATOM 740 N N . GLN A 1 92 ? 0.633 -16.096 -1.558 1.00 89.44 92 GLN A N 1
ATOM 741 C CA . GLN A 1 92 ? 1.754 -15.402 -0.928 1.00 89.44 92 GLN A CA 1
ATOM 742 C C . GLN A 1 92 ? 1.581 -13.887 -1.002 1.00 89.44 92 GLN A C 1
ATOM 744 O O . GLN A 1 92 ? 1.838 -13.209 -0.009 1.00 89.44 92 GLN A O 1
ATOM 749 N N . CYS A 1 93 ? 1.078 -13.357 -2.118 1.00 88.12 93 CYS A N 1
ATOM 750 C CA . CYS A 1 93 ? 0.760 -11.939 -2.249 1.00 88.12 93 CYS A CA 1
ATOM 751 C C . CYS A 1 93 ? -0.243 -11.498 -1.175 1.00 88.12 93 CYS A C 1
ATOM 753 O O . CYS A 1 93 ? 0.020 -10.570 -0.411 1.00 88.12 93 CYS A O 1
ATOM 755 N N . ALA A 1 94 ? -1.359 -12.217 -1.043 1.00 88.44 94 ALA A N 1
ATOM 756 C CA . ALA A 1 94 ? -2.376 -11.947 -0.033 1.00 88.44 94 ALA A CA 1
ATOM 757 C C . ALA A 1 94 ? -1.827 -12.059 1.400 1.00 88.44 94 ALA A C 1
ATOM 759 O O . ALA A 1 94 ? -2.151 -11.246 2.266 1.00 88.44 94 ALA A O 1
ATOM 760 N N . LEU A 1 95 ? -0.967 -13.042 1.677 1.00 90.56 95 LEU A N 1
ATOM 761 C CA . LEU A 1 95 ? -0.338 -13.190 2.989 1.00 90.56 95 LEU A CA 1
ATOM 762 C C . LEU A 1 95 ? 0.601 -12.020 3.322 1.00 90.56 95 LEU A C 1
ATOM 764 O O . LEU A 1 95 ? 0.481 -11.457 4.409 1.00 90.56 95 LEU A O 1
ATOM 768 N N . GLN A 1 96 ? 1.482 -11.622 2.398 1.00 92.25 96 GLN A N 1
ATOM 769 C CA . GLN A 1 96 ? 2.398 -10.498 2.628 1.00 92.25 96 GLN A CA 1
ATOM 770 C C . GLN A 1 96 ? 1.635 -9.176 2.759 1.00 92.25 96 GLN A C 1
ATOM 772 O O . GLN A 1 96 ? 1.890 -8.431 3.696 1.00 92.25 96 GLN A O 1
ATOM 777 N N . VAL A 1 97 ? 0.642 -8.912 1.900 1.00 90.69 97 VAL A N 1
ATOM 778 C CA . VAL A 1 97 ? -0.170 -7.687 1.992 1.00 90.69 97 VAL A CA 1
ATOM 779 C C . VAL A 1 97 ? -0.915 -7.613 3.325 1.00 90.69 97 VAL A C 1
ATOM 781 O O . VAL A 1 97 ? -0.884 -6.567 3.966 1.00 90.69 97 VAL A O 1
ATOM 784 N N . ARG A 1 98 ? -1.524 -8.710 3.804 1.00 90.69 98 ARG A N 1
ATOM 785 C CA . ARG A 1 98 ? -2.163 -8.728 5.136 1.00 90.69 98 ARG A CA 1
ATOM 786 C C . ARG A 1 98 ? -1.173 -8.423 6.252 1.00 90.69 98 ARG A C 1
ATOM 788 O O . ARG A 1 98 ? -1.484 -7.607 7.117 1.00 90.69 98 ARG A O 1
ATOM 795 N N . ALA A 1 99 ? -0.004 -9.062 6.234 1.00 91.31 99 ALA A N 1
ATOM 796 C CA . ALA A 1 99 ? 1.023 -8.842 7.246 1.00 91.31 99 ALA A CA 1
ATOM 797 C C . ALA A 1 99 ? 1.499 -7.383 7.245 1.00 91.31 99 ALA A C 1
ATOM 799 O O . ALA A 1 99 ? 1.488 -6.738 8.288 1.00 91.31 99 ALA A O 1
ATOM 800 N N . CYS A 1 100 ? 1.823 -6.837 6.071 1.00 92.75 100 CYS A N 1
ATOM 801 C CA . CYS A 1 100 ? 2.279 -5.461 5.920 1.00 92.75 100 CYS A CA 1
ATOM 802 C C . CYS A 1 100 ? 1.226 -4.436 6.339 1.00 92.75 100 CYS A C 1
ATOM 804 O O . CYS A 1 100 ? 1.551 -3.500 7.061 1.00 92.75 100 CYS A O 1
ATOM 806 N N . VAL A 1 101 ? -0.037 -4.618 5.939 1.00 92.62 101 VAL A N 1
ATOM 807 C CA . VAL A 1 101 ? -1.112 -3.711 6.360 1.00 92.62 101 VAL A CA 1
ATOM 808 C C . VAL A 1 101 ? -1.333 -3.786 7.871 1.00 92.62 101 VAL A C 1
ATOM 810 O O . VAL A 1 101 ? -1.539 -2.755 8.500 1.00 92.62 101 VAL A O 1
ATOM 813 N N . THR A 1 102 ? -1.265 -4.981 8.465 1.00 91.94 102 THR A N 1
ATOM 814 C CA . THR A 1 102 ? -1.398 -5.144 9.923 1.00 91.94 102 THR A CA 1
ATOM 815 C C . THR A 1 102 ? -0.288 -4.396 10.655 1.00 91.94 102 THR A C 1
ATOM 817 O O . THR A 1 102 ? -0.589 -3.576 11.515 1.00 91.94 102 THR A O 1
ATOM 820 N N . THR A 1 103 ? 0.973 -4.598 10.253 1.00 93.19 103 THR A N 1
ATOM 821 C CA . THR A 1 103 ? 2.117 -3.858 10.809 1.00 93.19 103 THR A CA 1
ATOM 822 C C . THR A 1 103 ? 1.940 -2.350 10.642 1.00 93.19 103 THR A C 1
ATOM 824 O O . THR A 1 103 ? 2.085 -1.608 11.604 1.00 93.19 103 THR A O 1
ATOM 827 N N . PHE A 1 104 ? 1.543 -1.896 9.451 1.00 93.38 104 PHE A N 1
ATOM 828 C CA . PHE A 1 104 ? 1.329 -0.477 9.181 1.00 93.38 104 PHE A CA 1
ATOM 829 C C . PHE A 1 104 ? 0.238 0.135 10.074 1.00 93.38 104 PHE A C 1
ATOM 831 O O . PHE A 1 104 ? 0.388 1.256 10.559 1.00 93.38 104 PHE A O 1
ATOM 838 N N . LEU A 1 105 ? -0.872 -0.574 10.294 1.00 92.94 105 LEU A N 1
ATOM 839 C CA . LEU A 1 105 ? -1.934 -0.119 11.192 1.00 92.94 105 LEU A CA 1
ATOM 840 C C . LEU A 1 105 ? -1.448 -0.068 12.647 1.00 92.94 105 LEU A C 1
ATOM 842 O O . LEU A 1 105 ? -1.675 0.943 13.314 1.00 92.94 105 LEU A O 1
ATOM 846 N N . ASP A 1 106 ? -0.731 -1.096 13.105 1.00 93.31 106 ASP A N 1
ATOM 847 C CA . ASP A 1 106 ? -0.173 -1.162 14.459 1.00 93.31 106 ASP A CA 1
ATOM 848 C C . ASP A 1 106 ? 0.824 -0.019 14.723 1.00 93.31 106 ASP A C 1
ATOM 850 O O . ASP A 1 106 ? 0.709 0.668 15.743 1.00 93.31 106 ASP A O 1
ATOM 854 N N . ASP A 1 107 ? 1.727 0.266 13.778 1.00 93.62 107 ASP A N 1
ATOM 855 C CA . ASP A 1 107 ? 2.690 1.380 13.848 1.00 93.62 107 ASP A CA 1
ATOM 856 C C . ASP A 1 107 ? 1.998 2.752 13.934 1.00 93.62 107 ASP A C 1
ATOM 858 O O . ASP A 1 107 ? 2.535 3.719 14.487 1.00 93.62 107 ASP A O 1
ATOM 862 N N . ASN A 1 108 ? 0.769 2.837 13.418 1.00 93.50 108 ASN A N 1
ATOM 863 C CA . ASN A 1 108 ? -0.082 4.021 13.478 1.00 93.50 108 ASN A CA 1
ATOM 864 C C . ASN A 1 108 ? -1.094 3.994 14.637 1.00 93.50 108 ASN A C 1
ATOM 866 O O . ASN A 1 108 ? -2.006 4.824 14.663 1.00 93.50 108 ASN A O 1
ATOM 870 N N . GLY A 1 109 ? -0.937 3.074 15.594 1.00 92.69 109 GLY A N 1
ATOM 871 C CA . GLY A 1 109 ? -1.747 2.997 16.810 1.00 92.69 109 GLY A CA 1
ATOM 872 C C . GLY A 1 109 ? -3.097 2.294 16.646 1.00 92.69 109 GLY A C 1
ATOM 873 O O . GLY A 1 109 ? -3.918 2.347 17.560 1.00 92.69 109 GLY A O 1
ATOM 874 N N . ILE A 1 110 ? -3.347 1.628 15.516 1.00 93.00 110 ILE A N 1
ATOM 875 C CA . ILE A 1 110 ? -4.611 0.944 15.218 1.00 93.00 110 ILE A CA 1
ATOM 876 C C . ILE A 1 110 ? -4.403 -0.571 15.261 1.00 93.00 110 ILE A C 1
ATOM 878 O O . ILE A 1 110 ? -3.973 -1.179 14.287 1.00 93.00 110 ILE A O 1
ATOM 882 N N . LYS A 1 111 ? -4.806 -1.206 16.366 1.00 91.44 111 LYS A N 1
ATOM 883 C CA . LYS A 1 111 ? -4.830 -2.673 16.462 1.00 91.44 111 LYS A CA 1
ATOM 884 C C . LYS A 1 111 ? -6.052 -3.256 15.761 1.00 91.44 111 LYS A C 1
ATOM 886 O O . LYS A 1 111 ? -7.176 -2.810 16.007 1.00 91.44 111 LYS A O 1
ATOM 891 N N . LEU A 1 112 ? -5.871 -4.322 14.980 1.00 88.00 112 LEU A N 1
ATOM 892 C CA . LEU A 1 112 ? -6.983 -4.997 14.291 1.00 88.00 112 LEU A CA 1
ATOM 893 C C . LEU A 1 112 ? -8.072 -5.512 15.241 1.00 88.00 112 LEU A C 1
ATOM 895 O O . LEU A 1 112 ? -9.253 -5.464 14.902 1.00 88.00 112 LEU A O 1
ATOM 899 N N . ASP A 1 113 ? -7.711 -5.956 16.442 1.00 87.44 113 ASP A N 1
ATOM 900 C CA . ASP A 1 113 ? -8.703 -6.400 17.426 1.00 87.44 113 ASP A CA 1
ATOM 901 C C . ASP A 1 113 ? -9.586 -5.248 17.910 1.00 87.44 113 ASP A C 1
ATOM 903 O O . ASP A 1 113 ? -10.779 -5.438 18.143 1.00 87.44 113 ASP A O 1
ATOM 907 N N . ARG A 1 114 ? -9.046 -4.022 17.970 1.00 88.38 114 ARG A N 1
ATOM 908 C CA . ARG A 1 114 ? -9.846 -2.833 18.281 1.00 88.38 114 ARG A CA 1
ATOM 909 C C . ARG A 1 114 ? -10.810 -2.501 17.146 1.00 88.38 114 ARG A C 1
ATOM 911 O O . ARG A 1 114 ? -11.958 -2.169 17.421 1.00 88.38 114 ARG A O 1
ATOM 918 N N . VAL A 1 115 ? -10.373 -2.643 15.893 1.00 88.25 115 VAL A N 1
ATOM 919 C CA . VAL A 1 115 ? -11.244 -2.494 14.714 1.00 88.25 115 VAL A CA 1
ATOM 920 C C . VAL A 1 115 ? -12.419 -3.473 14.796 1.00 88.25 115 VAL A C 1
ATOM 922 O O . VAL A 1 115 ? -13.569 -3.066 14.648 1.00 88.25 115 VAL A O 1
ATOM 925 N N . LYS A 1 116 ? -12.152 -4.751 15.098 1.00 86.12 116 LYS A N 1
ATOM 926 C CA . LYS A 1 116 ? -13.193 -5.781 15.260 1.00 86.12 116 LYS A CA 1
ATOM 927 C C . LYS A 1 116 ? -14.146 -5.475 16.417 1.00 86.12 116 LYS A C 1
ATOM 929 O O . LYS A 1 116 ? -15.353 -5.614 16.245 1.00 86.12 116 LYS A O 1
ATOM 934 N N . ALA A 1 117 ? -13.619 -5.028 17.558 1.00 86.56 117 ALA A N 1
ATOM 935 C CA . ALA A 1 117 ? -14.426 -4.648 18.715 1.00 86.56 117 ALA A CA 1
ATOM 936 C C . ALA A 1 117 ? -15.393 -3.503 18.377 1.00 86.56 117 ALA A C 1
ATOM 938 O O . ALA A 1 117 ? -16.589 -3.619 18.632 1.00 86.56 117 ALA A O 1
ATOM 939 N N . ILE A 1 118 ? -14.913 -2.455 17.696 1.00 86.69 118 ILE A N 1
ATOM 940 C CA . ILE A 1 118 ? -15.765 -1.350 17.230 1.00 86.69 118 ILE A CA 1
ATOM 941 C C . ILE A 1 118 ? -16.863 -1.881 16.305 1.00 86.69 118 ILE A C 1
ATOM 943 O O . ILE A 1 118 ? -18.032 -1.573 16.508 1.00 86.69 118 ILE A O 1
ATOM 947 N N . VAL A 1 119 ? -16.520 -2.733 15.334 1.00 85.06 119 VAL A N 1
ATOM 948 C CA . VAL A 1 119 ? -17.511 -3.335 14.424 1.00 85.06 119 VAL A CA 1
ATOM 949 C C . VAL A 1 119 ? -18.586 -4.116 15.188 1.00 85.06 119 VAL A C 1
ATOM 951 O O . VAL A 1 119 ? -19.757 -4.017 14.831 1.00 85.06 119 VAL A O 1
ATOM 954 N N . SER A 1 120 ? -18.221 -4.853 16.243 1.00 82.31 120 SER A N 1
ATOM 955 C CA . SER A 1 120 ? -19.184 -5.589 17.076 1.00 82.31 120 SER A CA 1
ATOM 956 C C . SER A 1 120 ? -20.010 -4.707 18.018 1.00 82.31 120 SER A C 1
ATOM 958 O O . SER A 1 120 ? -21.125 -5.074 18.382 1.00 82.31 120 SER A O 1
ATOM 960 N N . GLU A 1 121 ? -19.473 -3.556 18.424 1.00 85.00 121 GLU A N 1
ATOM 961 C CA . GLU A 1 121 ? -20.131 -2.593 19.315 1.00 85.00 121 GLU A CA 1
ATOM 962 C C . GLU A 1 121 ? -21.124 -1.695 18.558 1.00 85.00 121 GLU A C 1
ATOM 964 O O . GLU A 1 121 ? -22.072 -1.175 19.155 1.00 85.00 121 GLU A O 1
ATOM 969 N N . LEU A 1 122 ? -20.936 -1.521 17.244 1.00 81.44 122 LEU A N 1
ATOM 970 C CA . LEU A 1 122 ? -21.817 -0.717 16.404 1.00 81.44 122 LEU A CA 1
ATOM 971 C C . LEU A 1 122 ? -23.223 -1.326 16.340 1.00 81.44 122 LEU A C 1
ATOM 973 O O . LEU A 1 122 ? -23.447 -2.416 15.813 1.00 81.44 122 LEU A O 1
ATOM 977 N N . ARG A 1 123 ? -24.195 -0.571 16.857 1.00 77.44 123 ARG A N 1
ATOM 978 C CA . ARG A 1 123 ? -25.625 -0.884 16.774 1.00 77.44 123 ARG A CA 1
ATOM 979 C C . ARG A 1 123 ? -26.320 0.041 15.780 1.00 77.44 123 ARG A C 1
ATOM 981 O O . ARG A 1 123 ? -25.902 1.181 15.569 1.00 77.44 123 ARG A O 1
ATOM 988 N N . PHE A 1 124 ? -27.422 -0.442 15.210 1.00 67.19 124 PHE A N 1
ATOM 989 C CA . PHE A 1 124 ? -28.292 0.372 14.363 1.00 67.19 124 PHE A CA 1
ATOM 990 C C . PHE A 1 124 ? -28.716 1.670 15.081 1.00 67.19 124 PHE A C 1
ATOM 992 O O . PHE A 1 124 ? -28.967 1.635 16.287 1.00 67.19 124 PHE A O 1
ATOM 999 N N . PRO A 1 125 ? -28.797 2.811 14.366 1.00 75.38 125 PRO A N 1
ATOM 1000 C CA . PRO A 1 125 ? -28.762 2.953 12.904 1.00 75.38 125 PRO A CA 1
ATOM 1001 C C . PRO A 1 125 ? -27.356 3.066 12.277 1.00 75.38 125 PRO A C 1
ATOM 1003 O O . PRO A 1 125 ? -27.263 3.228 11.062 1.00 75.38 125 PRO A O 1
ATOM 1006 N N . LYS A 1 126 ? -26.265 2.987 13.055 1.00 73.94 126 LYS A N 1
ATOM 1007 C CA . LYS A 1 126 ? -24.900 3.106 12.513 1.00 73.94 126 LYS A CA 1
ATOM 1008 C C . LYS A 1 126 ? -24.524 1.877 11.672 1.00 73.94 126 LYS A C 1
ATOM 1010 O O . LYS A 1 126 ? -24.810 0.745 12.058 1.00 73.94 126 LYS A O 1
ATOM 1015 N N . VAL A 1 127 ? -23.861 2.099 10.535 1.00 77.38 127 VAL A N 1
ATOM 1016 C CA . VAL A 1 127 ? -23.363 1.044 9.634 1.00 77.38 127 VAL A CA 1
ATOM 1017 C C . VAL A 1 127 ? -21.846 0.911 9.819 1.00 77.38 127 VAL A C 1
ATOM 1019 O O . VAL A 1 127 ? -21.173 1.936 9.879 1.00 77.38 127 VAL A O 1
ATOM 1022 N N . PRO A 1 128 ? -21.278 -0.309 9.891 1.00 78.06 128 PRO A N 1
ATOM 1023 C CA . PRO A 1 128 ? -19.834 -0.516 10.023 1.00 78.06 128 PRO A CA 1
ATOM 1024 C C . PRO A 1 128 ? -19.107 -0.272 8.692 1.00 78.06 128 PRO A C 1
ATOM 1026 O O . PRO A 1 128 ? -18.582 -1.195 8.064 1.00 78.06 128 PRO A O 1
ATOM 1029 N N . ASP A 1 129 ? -19.106 0.979 8.239 1.00 83.12 129 ASP A N 1
ATOM 1030 C CA . ASP A 1 129 ? -18.266 1.440 7.141 1.00 83.12 129 ASP A CA 1
ATOM 1031 C C . ASP A 1 129 ? -16.930 2.002 7.656 1.00 83.12 129 ASP A C 1
ATOM 1033 O O . ASP A 1 129 ? -16.721 2.221 8.851 1.00 83.12 129 ASP A O 1
ATOM 1037 N N . ALA A 1 130 ? -15.981 2.207 6.740 1.00 83.88 130 ALA A N 1
ATOM 1038 C CA . ALA A 1 130 ? -14.641 2.659 7.107 1.00 83.88 130 ALA A CA 1
ATOM 1039 C C . ALA A 1 130 ? -14.636 4.046 7.774 1.00 83.88 130 ALA A C 1
ATOM 1041 O O . ALA A 1 130 ? -13.780 4.291 8.618 1.00 83.88 130 ALA A O 1
ATOM 1042 N N . ALA A 1 131 ? -15.573 4.929 7.413 1.00 87.31 131 ALA A N 1
ATOM 1043 C CA . ALA A 1 131 ? -15.665 6.272 7.980 1.00 87.31 131 ALA A CA 1
ATOM 1044 C C . ALA A 1 131 ? -16.141 6.220 9.438 1.00 87.31 131 ALA A C 1
ATOM 1046 O O . ALA A 1 131 ? -15.484 6.768 10.317 1.00 87.31 131 ALA A O 1
ATOM 1047 N N . THR A 1 132 ? -17.210 5.470 9.708 1.00 87.31 132 THR A N 1
ATOM 1048 C CA . THR A 1 132 ? -17.779 5.273 11.050 1.00 87.31 132 THR A CA 1
ATOM 1049 C C . THR A 1 132 ? -16.778 4.594 11.981 1.00 87.31 132 THR A C 1
ATOM 1051 O O . THR A 1 132 ? -16.604 4.998 13.129 1.00 87.31 132 THR A O 1
ATOM 1054 N N . ILE A 1 133 ? -16.081 3.567 11.488 1.00 88.62 133 ILE A N 1
ATOM 1055 C CA . ILE A 1 133 ? -15.041 2.884 12.265 1.00 88.62 133 ILE A CA 1
ATOM 1056 C C . ILE A 1 133 ? -13.887 3.848 12.572 1.00 88.62 133 ILE A C 1
ATOM 1058 O O . ILE A 1 133 ? -13.390 3.873 13.698 1.00 88.62 133 ILE A O 1
ATOM 1062 N N . PHE A 1 134 ? -13.460 4.642 11.586 1.00 91.44 134 PHE A N 1
ATOM 1063 C CA . PHE A 1 134 ? -12.372 5.597 11.769 1.00 91.44 134 PHE A CA 1
ATOM 1064 C C . PHE A 1 134 ? -12.742 6.721 12.738 1.00 91.44 134 PHE A C 1
ATOM 1066 O O . PHE A 1 134 ? -11.908 7.098 13.553 1.00 91.44 134 PHE A O 1
ATOM 1073 N N . GLU A 1 135 ? -13.980 7.215 12.706 1.00 91.25 135 GLU A N 1
ATOM 1074 C CA . GLU A 1 135 ? -14.476 8.212 13.658 1.00 91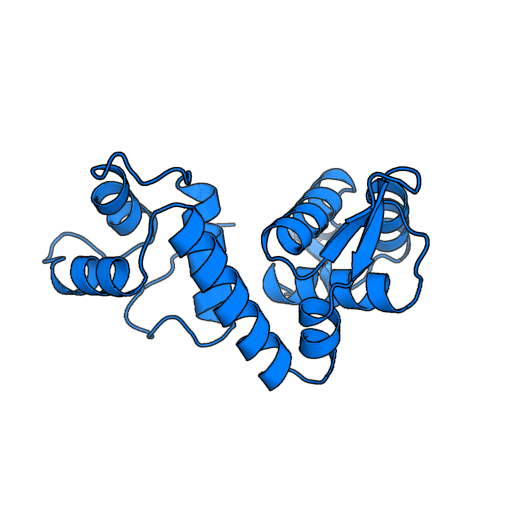.25 135 GLU A CA 1
ATOM 1075 C C . GLU A 1 135 ? -14.300 7.725 15.105 1.00 91.25 135 GLU A C 1
ATOM 1077 O O . GLU A 1 135 ? -13.750 8.440 15.941 1.00 91.25 135 GLU A O 1
ATOM 1082 N N . GLU A 1 136 ? -14.669 6.475 15.395 1.00 90.62 136 GLU A N 1
ATOM 1083 C CA . GLU A 1 136 ? -14.485 5.880 16.723 1.00 90.62 136 GLU A CA 1
ATOM 1084 C C . GLU A 1 136 ? -13.006 5.645 17.075 1.00 90.62 136 GLU A C 1
ATOM 1086 O O . GLU A 1 136 ? -12.605 5.866 18.219 1.00 90.62 136 GLU A O 1
ATOM 1091 N N . LEU A 1 137 ? -12.174 5.240 16.108 1.00 91.88 137 LEU A N 1
ATOM 1092 C CA . LEU A 1 137 ? -10.728 5.067 16.313 1.00 91.88 137 LEU A CA 1
ATOM 1093 C C . LEU A 1 137 ? -10.013 6.397 16.573 1.00 91.88 137 LEU A C 1
ATOM 1095 O O . LEU A 1 137 ? -9.139 6.462 17.432 1.00 91.88 137 LEU A O 1
ATOM 1099 N N . SER A 1 138 ? -10.397 7.454 15.859 1.00 91.69 138 SER A N 1
ATOM 1100 C CA . SER A 1 138 ? -9.758 8.775 15.904 1.00 91.69 138 SER A CA 1
ATOM 1101 C C . SER A 1 138 ? -9.891 9.480 17.257 1.00 91.69 138 SER A C 1
ATOM 1103 O O . SER A 1 138 ? -9.165 10.432 17.532 1.00 91.69 138 SER A O 1
ATOM 1105 N N . LYS A 1 139 ? -10.778 8.984 18.131 1.00 91.31 139 LYS A N 1
ATO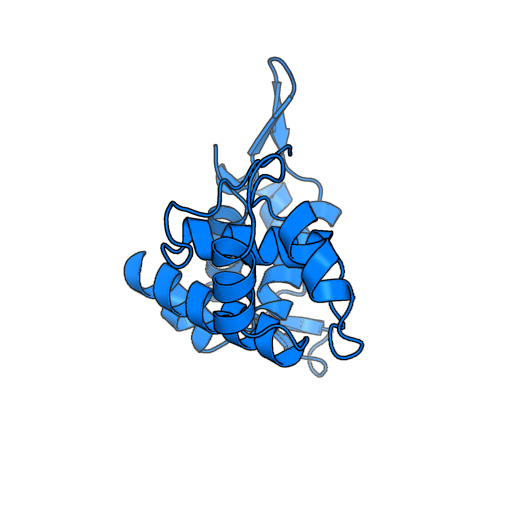M 1106 C CA . LYS A 1 139 ? -10.896 9.426 19.527 1.00 91.31 139 LYS A CA 1
ATOM 1107 C C . LYS A 1 139 ? -9.682 9.033 20.377 1.00 91.31 139 LYS A C 1
ATOM 1109 O O . LYS A 1 139 ? -9.467 9.634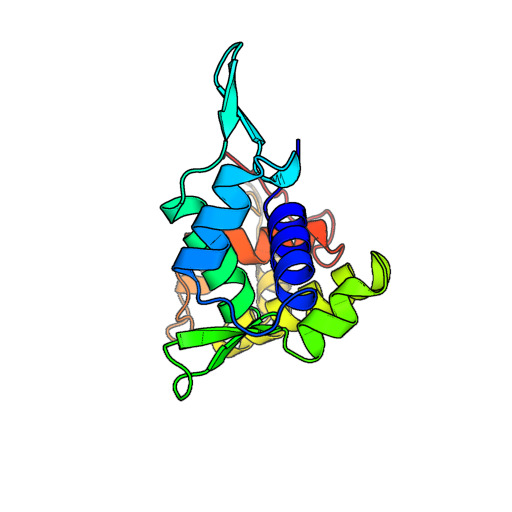 21.426 1.00 91.31 139 LYS A O 1
ATOM 1114 N N . ASP A 1 140 ? -8.901 8.032 19.961 1.00 90.69 140 ASP A N 1
ATOM 1115 C CA . ASP A 1 140 ? -7.655 7.656 20.631 1.00 90.69 140 ASP A CA 1
ATOM 1116 C C . ASP A 1 140 ? -6.490 8.524 20.110 1.00 90.69 140 ASP A C 1
ATOM 1118 O O . ASP A 1 140 ? -6.149 8.442 18.927 1.00 90.69 140 ASP A O 1
ATOM 1122 N N . PRO A 1 141 ? -5.818 9.317 20.969 1.00 88.56 141 PRO A N 1
ATOM 1123 C CA . PRO A 1 141 ? -4.733 10.210 20.553 1.00 88.56 141 PRO A CA 1
ATOM 1124 C C . PRO A 1 141 ? -3.492 9.477 20.019 1.00 88.56 141 PRO A C 1
ATOM 1126 O O . PRO A 1 141 ? -2.590 10.107 19.468 1.00 88.56 141 PRO A O 1
ATOM 1129 N N . ARG A 1 142 ? -3.408 8.150 20.182 1.00 91.19 142 ARG A N 1
ATOM 1130 C CA . ARG A 1 142 ? -2.332 7.332 19.604 1.00 91.19 142 ARG A CA 1
ATOM 1131 C C . ARG A 1 142 ? -2.514 7.089 18.110 1.00 91.19 142 ARG A C 1
ATOM 1133 O O . ARG A 1 142 ? -1.546 6.691 17.462 1.00 91.19 142 ARG A O 1
ATOM 1140 N N . VAL A 1 143 ? -3.713 7.312 17.570 1.00 92.31 143 VAL A N 1
ATOM 1141 C CA . VAL A 1 143 ? -3.993 7.133 16.145 1.00 92.31 143 VAL A CA 1
ATOM 1142 C C . VAL A 1 143 ? -3.353 8.266 15.352 1.00 92.31 143 VAL A C 1
ATOM 1144 O O . VAL A 1 143 ? -3.766 9.419 15.426 1.00 92.31 143 VAL A O 1
ATOM 1147 N N . LYS A 1 144 ? -2.329 7.924 14.568 1.00 91.44 144 LYS A N 1
ATOM 1148 C CA . LYS A 1 144 ? -1.565 8.877 13.735 1.00 91.44 144 LYS A CA 1
ATOM 1149 C C . LYS A 1 144 ? -1.994 8.877 12.267 1.00 91.44 144 LYS A C 1
ATOM 1151 O O . LYS A 1 144 ? -1.474 9.646 11.459 1.00 91.44 144 LYS A O 1
ATOM 1156 N N . LEU A 1 145 ? -2.925 7.997 11.912 1.00 92.06 145 LEU A N 1
ATOM 1157 C CA . LEU A 1 145 ? -3.378 7.790 10.545 1.00 92.06 145 LEU A CA 1
ATOM 1158 C C . LEU A 1 145 ? -4.559 8.703 10.211 1.00 92.06 145 LEU A C 1
ATOM 1160 O O . LEU A 1 145 ? -5.410 8.931 11.059 1.00 92.06 145 LEU A O 1
ATOM 1164 N N . ASN A 1 146 ? -4.657 9.170 8.965 1.00 92.38 146 ASN A N 1
ATOM 1165 C CA . ASN A 1 146 ? -5.864 9.844 8.471 1.00 92.38 146 ASN A CA 1
ATOM 1166 C C . ASN A 1 146 ? -6.891 8.846 7.897 1.00 92.38 146 ASN A C 1
ATOM 1168 O O . ASN A 1 146 ? -6.548 7.714 7.542 1.00 92.38 146 ASN A O 1
ATOM 1172 N N . GLU A 1 147 ? -8.139 9.293 7.735 1.00 91.50 147 GLU A N 1
ATOM 1173 C CA . GLU A 1 147 ? -9.251 8.450 7.271 1.00 91.50 147 GLU A CA 1
ATOM 1174 C C . GLU A 1 147 ? -8.992 7.825 5.892 1.00 91.50 147 GLU A C 1
ATOM 1176 O O . GLU A 1 147 ? -9.276 6.650 5.672 1.00 91.50 147 GLU A O 1
ATOM 1181 N N . ASN A 1 148 ? -8.422 8.578 4.946 1.00 90.06 148 ASN A N 1
ATOM 1182 C CA . ASN A 1 148 ? -8.180 8.081 3.587 1.00 90.06 148 ASN A CA 1
ATOM 1183 C C . ASN A 1 148 ? -7.151 6.950 3.561 1.00 90.06 148 ASN A C 1
ATOM 1185 O O . ASN A 1 148 ? -7.333 5.953 2.853 1.00 90.06 148 ASN A O 1
ATOM 1189 N N . SER A 1 149 ? -6.087 7.080 4.350 1.00 90.44 149 SER A N 1
ATOM 1190 C CA . SER A 1 149 ? -5.099 6.021 4.507 1.00 90.44 149 SER A CA 1
ATOM 1191 C C . SER A 1 149 ? -5.714 4.809 5.205 1.00 90.44 149 SER A C 1
ATOM 1193 O O . SER A 1 149 ? -5.536 3.694 4.721 1.00 90.44 149 SER A O 1
ATOM 1195 N N . PHE A 1 150 ? -6.515 5.007 6.258 1.00 91.94 150 PHE A N 1
ATOM 1196 C CA . PHE A 1 150 ? -7.244 3.915 6.914 1.00 91.94 150 PHE A CA 1
ATOM 1197 C C . PHE A 1 150 ? -8.170 3.175 5.937 1.00 91.94 150 PHE A C 1
ATOM 1199 O O . PHE A 1 150 ? -8.095 1.955 5.813 1.00 91.94 150 PHE A O 1
ATOM 1206 N N . ARG A 1 151 ? -8.976 3.907 5.160 1.00 90.62 151 ARG A N 1
ATOM 1207 C CA . ARG A 1 151 ? -9.861 3.361 4.118 1.00 90.62 151 ARG A CA 1
ATOM 1208 C C . ARG A 1 151 ? -9.088 2.509 3.109 1.00 90.62 151 ARG A C 1
ATOM 1210 O O . ARG A 1 151 ? -9.538 1.429 2.731 1.00 90.62 151 ARG A O 1
ATOM 1217 N N . THR A 1 152 ? -7.907 2.978 2.706 1.00 90.81 152 THR A N 1
ATOM 1218 C CA . THR A 1 152 ? -7.012 2.258 1.790 1.00 90.81 152 THR A CA 1
ATOM 1219 C C . THR A 1 152 ? -6.463 0.981 2.430 1.00 90.81 152 THR A C 1
ATOM 1221 O O . THR A 1 152 ? -6.450 -0.064 1.788 1.00 90.81 152 THR A O 1
ATOM 1224 N N . MET A 1 153 ? -6.064 1.017 3.701 1.00 92.31 153 MET A N 1
ATOM 1225 C CA . MET A 1 153 ? -5.600 -0.173 4.426 1.00 92.31 153 MET A CA 1
ATOM 1226 C C . MET A 1 153 ? -6.708 -1.218 4.572 1.00 92.31 153 MET A C 1
ATOM 1228 O O . MET A 1 153 ? -6.509 -2.389 4.246 1.00 92.31 153 MET A O 1
ATOM 1232 N N . MET A 1 154 ? -7.910 -0.790 4.964 1.00 90.19 154 MET A N 1
ATOM 1233 C CA . MET A 1 154 ? -9.078 -1.669 5.037 1.00 90.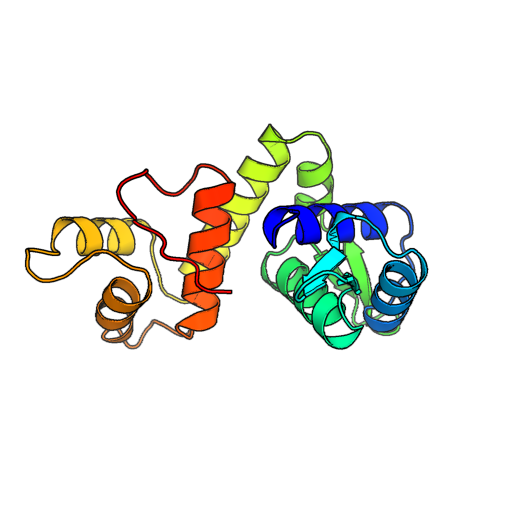19 154 MET A CA 1
ATOM 1234 C C . MET A 1 154 ? -9.424 -2.268 3.672 1.00 90.19 154 MET A C 1
ATOM 1236 O O . MET A 1 154 ? -9.835 -3.426 3.599 1.00 90.19 154 MET A O 1
ATOM 1240 N N . TYR A 1 155 ? -9.199 -1.524 2.582 1.00 88.75 155 TYR A N 1
ATOM 1241 C CA . TYR A 1 155 ? -9.332 -2.069 1.236 1.00 88.75 155 TYR A CA 1
ATOM 1242 C C . TYR A 1 155 ? -8.385 -3.217 0.950 1.00 88.75 155 TYR A C 1
ATOM 1244 O O . TYR A 1 155 ? -8.814 -4.290 0.526 1.00 88.75 155 TYR A O 1
ATOM 1252 N N . LEU A 1 156 ? -7.101 -2.987 1.190 1.00 89.88 156 LEU A N 1
ATOM 1253 C CA . LEU A 1 156 ? -6.070 -3.973 0.916 1.00 89.88 156 LEU A CA 1
ATOM 1254 C C . LEU A 1 156 ? -6.266 -5.224 1.775 1.00 89.88 156 LEU A C 1
ATOM 1256 O O . LEU A 1 156 ? -6.142 -6.332 1.259 1.00 89.88 156 LEU A O 1
ATOM 1260 N N . LEU A 1 157 ? -6.669 -5.065 3.041 1.00 88.81 157 LEU A N 1
ATOM 1261 C CA . LEU A 1 157 ? -7.052 -6.185 3.902 1.00 88.81 157 LEU A CA 1
ATOM 1262 C C . LEU A 1 157 ? -8.238 -6.965 3.338 1.00 88.81 157 LEU A C 1
ATOM 1264 O O . LEU A 1 157 ? -8.172 -8.190 3.280 1.00 88.81 157 LEU A O 1
ATOM 1268 N N . ALA A 1 158 ? -9.303 -6.293 2.898 1.00 85.38 158 ALA A N 1
ATOM 1269 C CA . ALA A 1 158 ? -10.466 -6.964 2.320 1.00 85.38 158 ALA A CA 1
ATOM 1270 C C . ALA A 1 158 ? -10.108 -7.742 1.045 1.00 85.38 158 ALA A C 1
ATOM 1272 O O . ALA A 1 158 ? -10.506 -8.897 0.890 1.00 85.38 158 ALA A O 1
ATOM 1273 N N . ARG A 1 159 ? -9.303 -7.151 0.153 1.00 85.75 159 ARG A N 1
ATOM 1274 C CA . ARG A 1 159 ? -8.863 -7.806 -1.091 1.00 85.75 159 ARG A CA 1
ATOM 1275 C C . ARG A 1 159 ? -7.911 -8.968 -0.851 1.00 85.75 159 ARG A C 1
ATOM 1277 O O . ARG A 1 159 ? -8.011 -9.975 -1.541 1.00 85.75 159 ARG A O 1
ATOM 1284 N N . ALA A 1 160 ? -7.067 -8.876 0.169 1.00 84.81 160 ALA A N 1
ATOM 1285 C CA . ALA A 1 160 ? -6.174 -9.953 0.574 1.00 84.81 160 ALA A CA 1
ATOM 1286 C C . ALA A 1 160 ? -6.856 -11.034 1.448 1.00 84.81 160 ALA A C 1
ATOM 1288 O O . ALA A 1 160 ? -6.173 -11.900 1.997 1.00 84.81 160 ALA A O 1
ATOM 1289 N N . GLY A 1 161 ? -8.187 -10.990 1.616 1.00 75.31 161 GLY A N 1
ATOM 1290 C CA . GLY A 1 161 ? -8.951 -11.968 2.402 1.00 75.31 161 GLY A CA 1
ATOM 1291 C C . GLY A 1 161 ? -8.730 -11.870 3.918 1.00 75.31 161 GLY A C 1
ATOM 1292 O O . GLY A 1 161 ? -8.863 -12.862 4.628 1.00 75.31 161 GLY A O 1
ATOM 1293 N N . GLY A 1 162 ? -8.309 -10.703 4.410 1.00 60.41 162 GLY A N 1
ATOM 1294 C CA . GLY A 1 162 ? -8.042 -10.416 5.823 1.00 60.41 162 GLY A CA 1
ATOM 1295 C C . GLY A 1 162 ? -9.157 -9.659 6.549 1.00 60.41 162 GLY A C 1
ATOM 1296 O O . GLY A 1 162 ? -9.193 -9.695 7.776 1.00 60.41 162 GLY A O 1
ATOM 1297 N N . ALA A 1 163 ? -10.066 -8.996 5.826 1.00 58.97 163 ALA A N 1
ATOM 1298 C CA . ALA A 1 163 ? -11.282 -8.445 6.420 1.00 58.97 163 ALA A CA 1
ATOM 1299 C C . ALA A 1 163 ? -12.416 -9.466 6.292 1.00 58.97 163 ALA A C 1
ATOM 1301 O O . ALA A 1 163 ? -12.711 -9.943 5.195 1.00 58.97 163 ALA A O 1
ATOM 1302 N N . ASP A 1 164 ? -13.038 -9.800 7.418 1.00 51.72 164 ASP A N 1
ATOM 1303 C CA . ASP A 1 164 ? -14.243 -10.619 7.439 1.00 51.72 164 ASP A CA 1
ATOM 1304 C C . ASP A 1 164 ? -15.367 -9.900 6.666 1.00 51.72 164 ASP A C 1
ATOM 1306 O O . ASP A 1 164 ? -15.416 -8.664 6.635 1.00 51.72 164 ASP A O 1
ATOM 1310 N N . ARG A 1 165 ? -16.284 -10.646 6.034 1.00 47.56 165 ARG A N 1
ATOM 1311 C CA . ARG A 1 165 ? -17.367 -10.100 5.172 1.00 47.56 165 ARG A CA 1
ATOM 1312 C C . ARG A 1 165 ? -18.313 -9.118 5.896 1.00 47.56 165 ARG A C 1
ATOM 1314 O O . ARG A 1 165 ? -19.208 -8.557 5.265 1.00 47.56 165 ARG A O 1
ATOM 1321 N N . SER A 1 166 ? -18.137 -8.926 7.204 1.00 45.22 166 SER A N 1
ATOM 1322 C CA . SER A 1 166 ? -18.902 -8.034 8.077 1.00 45.22 166 SER A CA 1
ATOM 1323 C C . SER A 1 166 ? -18.564 -6.548 7.919 1.00 45.22 166 SER A C 1
ATOM 1325 O O . SER A 1 166 ? -19.399 -5.710 8.259 1.00 45.22 166 SER A O 1
ATOM 1327 N N . ILE A 1 167 ? -17.404 -6.190 7.356 1.00 51.88 167 ILE A N 1
ATOM 1328 C CA . ILE A 1 167 ? -17.093 -4.792 7.030 1.00 51.88 167 ILE A CA 1
ATOM 1329 C C . ILE A 1 167 ? -17.626 -4.518 5.623 1.00 51.88 167 ILE A C 1
ATOM 1331 O O . ILE A 1 167 ? -17.000 -4.882 4.626 1.00 51.88 167 ILE A O 1
ATOM 1335 N N . LYS A 1 168 ? -18.808 -3.892 5.522 1.00 49.03 168 LYS A N 1
ATOM 1336 C CA . LYS A 1 168 ? -19.340 -3.408 4.238 1.00 49.03 168 LYS A CA 1
ATOM 1337 C C . LYS A 1 168 ? -18.452 -2.271 3.761 1.00 49.03 168 LYS A C 1
ATOM 1339 O O . LYS A 1 168 ? -18.693 -1.104 4.065 1.00 49.03 168 LYS A O 1
ATOM 1344 N N . VAL A 1 169 ? -17.409 -2.606 3.012 1.00 48.03 169 VAL A N 1
ATOM 1345 C CA . VAL A 1 169 ? -16.544 -1.578 2.459 1.00 48.03 169 VAL A CA 1
ATOM 1346 C C . VAL A 1 169 ? -17.218 -0.966 1.235 1.00 48.03 169 VAL A C 1
ATOM 1348 O O . VAL A 1 169 ? -17.184 -1.501 0.130 1.00 48.03 169 VAL A O 1
ATOM 1351 N N . LEU A 1 170 ? -17.898 0.155 1.457 1.00 39.38 170 LEU A N 1
ATOM 1352 C CA . LEU A 1 170 ? -18.445 0.983 0.393 1.00 39.38 170 LEU A CA 1
ATOM 1353 C C . LEU A 1 170 ? -17.290 1.770 -0.243 1.00 39.38 170 LEU A C 1
ATOM 1355 O O . LEU A 1 170 ? -16.892 2.821 0.255 1.00 39.38 170 LEU A O 1
ATOM 1359 N N . TYR A 1 171 ? -16.728 1.259 -1.340 1.00 39.81 171 TYR A N 1
ATOM 1360 C CA . TYR A 1 171 ? -15.806 2.033 -2.173 1.00 39.81 171 TYR A CA 1
ATOM 1361 C C . TYR A 1 171 ? -16.614 2.917 -3.126 1.00 39.81 171 TYR A C 1
ATOM 1363 O O . TYR A 1 171 ? -17.258 2.415 -4.045 1.00 39.81 171 TYR A O 1
ATOM 1371 N N . ARG A 1 172 ? -16.559 4.238 -2.940 1.00 27.45 172 ARG A N 1
ATOM 1372 C CA . ARG A 1 172 ? -16.693 5.174 -4.063 1.00 27.45 172 ARG A CA 1
ATOM 1373 C C . ARG A 1 172 ? -15.282 5.617 -4.437 1.00 27.45 172 ARG A C 1
ATOM 1375 O O . ARG A 1 172 ? -14.621 6.270 -3.633 1.00 27.45 172 ARG A O 1
ATOM 1382 N N . ILE A 1 173 ? -14.823 5.162 -5.602 1.00 30.61 173 ILE A N 1
ATOM 1383 C CA . ILE A 1 173 ? -13.681 5.737 -6.326 1.00 30.61 173 ILE A CA 1
ATOM 1384 C C . ILE A 1 173 ? -14.220 6.910 -7.139 1.00 30.61 173 ILE A C 1
ATOM 1386 O O . ILE A 1 173 ? -15.312 6.731 -7.728 1.00 30.61 173 ILE A O 1
#

Organism: Mycolicibacterium iranicum (NCBI:txid912594)

pLDDT: mean 85.95, std 12.68, range [27.45, 95.38]

Secondary structure (DSSP, 8-state):
---HHHHHHHHHHHHHH-S--BHHHHHHHHHHH--GGGEEEETTEEEE--HHHHHHHHHHHHHTTSEEEETTTTTEEEE-HHHHHHTS-HHHHHHHHHHHHHHHHHHTT--HHHHHHHHHH--TT----HHHHHHHHHTSTT----HHHHHHHHHHHHHTT-S-TTS------

Radius of gyration: 17.07 Å; chains: 1; bounding box: 51×28×44 Å